Protein AF-A0A1F3QU48-F1 (afdb_monomer_lite)

Secondary structure (DSSP, 8-state):
----TTHHHHHHHHHHHHT-TTSSS-BHHHHHHHHHHHTTTTT--PPPHHHHHHHHHHHHH-GGGS-----EEETTTTEEE------------

Radius of gyration: 13.02 Å; chains: 1; bounding box: 31×26×35 Å

Sequence (93 aa):
MPSNKYALFRYRIIDKLISNKYKPYPSKEDLRNACEDELYGIGSERIFDSTIEKDLWAMRNESLLGYNAPIKYSKLEKVISTKTQIIVSVKYH

pLDDT: mean 74.44, std 18.28, range [28.95, 93.25]

Foldseek 3Di:
DPPPVCLVVLLVQVLCQCPDPVRNWDALVNSQVSSCVVCPPVDDDRDDSVNSVVSLVCLCPVVVVVNVQCWDADPVVNIIHRPDPDDDPPPPD

Structure (mmCIF, N/CA/C/O backbone):
data_AF-A0A1F3QU48-F1
#
_entry.id   AF-A0A1F3QU48-F1
#
loop_
_atom_site.group_PDB
_atom_site.id
_atom_site.type_symbol
_atom_site.label_atom_id
_atom_site.label_alt_id
_atom_site.label_comp_id
_atom_site.label_asym_id
_atom_site.label_entity_id
_atom_site.label_seq_id
_atom_site.pdbx_PDB_ins_code
_atom_site.Cartn_x
_atom_site.Cartn_y
_atom_site.Cartn_z
_atom_site.occupancy
_atom_site.B_iso_or_equiv
_atom_site.auth_seq_id
_atom_site.auth_comp_id
_atom_site.auth_asym_id
_atom_site.auth_atom_id
_atom_site.pdbx_PDB_model_num
ATOM 1 N N . MET A 1 1 ? 9.177 14.647 -13.639 1.00 38.00 1 MET A N 1
ATOM 2 C CA . MET A 1 1 ? 9.554 13.539 -12.729 1.00 38.00 1 MET A CA 1
ATOM 3 C C . MET A 1 1 ? 9.739 12.291 -13.579 1.00 38.00 1 MET A C 1
ATOM 5 O O . MET A 1 1 ? 8.908 12.111 -14.462 1.00 38.00 1 MET A O 1
ATOM 9 N N . PRO A 1 2 ? 10.807 11.486 -13.412 1.00 40.09 2 PRO A N 1
ATOM 10 C CA . PRO A 1 2 ? 10.976 10.279 -14.217 1.00 40.09 2 PRO A CA 1
ATOM 11 C C . PRO A 1 2 ? 9.779 9.356 -13.980 1.00 40.09 2 PRO A C 1
ATOM 13 O O . PRO A 1 2 ? 9.405 9.099 -12.835 1.00 40.09 2 PRO A O 1
ATOM 16 N N . SER A 1 3 ? 9.149 8.928 -15.072 1.00 53.31 3 SER A N 1
ATOM 17 C CA . SER A 1 3 ? 7.954 8.092 -15.066 1.00 53.31 3 SER A CA 1
ATOM 18 C C . SER A 1 3 ? 8.268 6.786 -14.350 1.00 53.31 3 SER A C 1
ATOM 20 O O . SER A 1 3 ? 9.001 5.938 -14.856 1.00 53.31 3 SER A O 1
ATOM 22 N N . ASN A 1 4 ? 7.747 6.643 -13.138 1.00 68.25 4 ASN A N 1
ATOM 23 C CA . ASN A 1 4 ? 7.875 5.429 -12.357 1.00 68.25 4 ASN A CA 1
ATOM 24 C C . ASN A 1 4 ? 7.088 4.328 -13.083 1.00 68.25 4 ASN A C 1
ATOM 26 O O . ASN A 1 4 ? 5.870 4.236 -12.945 1.00 68.25 4 ASN A O 1
ATOM 30 N N . LYS A 1 5 ? 7.790 3.553 -13.920 1.00 74.56 5 LYS A N 1
ATOM 31 C CA . LYS A 1 5 ? 7.241 2.627 -14.930 1.00 74.56 5 LYS A CA 1
ATOM 32 C C . LYS A 1 5 ? 6.174 1.670 -14.381 1.00 74.56 5 LYS A C 1
ATOM 34 O O . LYS A 1 5 ? 5.286 1.263 -15.120 1.00 74.56 5 LYS A O 1
ATOM 39 N N . TYR A 1 6 ? 6.238 1.360 -13.085 1.00 86.44 6 TYR A N 1
ATOM 40 C CA . TYR A 1 6 ? 5.338 0.423 -12.408 1.00 86.44 6 TYR A CA 1
ATOM 41 C C . TYR A 1 6 ? 4.418 1.075 -11.364 1.00 86.44 6 TYR A C 1
ATOM 43 O O . TYR A 1 6 ? 3.711 0.365 -10.655 1.00 86.44 6 TYR A O 1
ATOM 51 N N . ALA A 1 7 ? 4.389 2.409 -11.261 1.00 86.81 7 ALA A N 1
ATOM 52 C CA . ALA A 1 7 ? 3.574 3.112 -10.266 1.00 86.81 7 ALA A CA 1
ATOM 53 C C . ALA A 1 7 ? 2.086 2.773 -10.370 1.00 86.81 7 ALA A C 1
ATOM 55 O O . ALA A 1 7 ? 1.469 2.436 -9.367 1.00 86.81 7 ALA A O 1
ATOM 56 N N . LEU A 1 8 ? 1.531 2.758 -11.586 1.00 86.75 8 LEU A N 1
ATOM 57 C CA . LEU A 1 8 ? 0.119 2.436 -11.789 1.00 86.75 8 LEU A CA 1
ATOM 58 C C . LEU A 1 8 ? -0.245 1.027 -11.292 1.00 86.75 8 LEU A C 1
ATOM 60 O O . LEU A 1 8 ? -1.305 0.842 -10.698 1.00 86.75 8 LEU A O 1
ATOM 64 N N . PHE A 1 9 ? 0.629 0.041 -11.511 1.00 88.94 9 PHE A N 1
ATOM 65 C CA . PHE A 1 9 ? 0.416 -1.317 -11.008 1.00 88.94 9 PHE A CA 1
ATOM 66 C C . PHE A 1 9 ? 0.460 -1.351 -9.481 1.00 88.94 9 PHE A C 1
ATOM 68 O O . PHE A 1 9 ? -0.444 -1.912 -8.865 1.00 88.94 9 PHE A O 1
ATOM 75 N N . ARG A 1 10 ? 1.443 -0.681 -8.865 1.00 91.00 10 ARG A N 1
ATOM 76 C CA . ARG A 1 10 ? 1.525 -0.593 -7.400 1.00 91.00 10 ARG A CA 1
ATOM 77 C C . ARG A 1 10 ? 0.299 0.085 -6.802 1.00 91.00 10 ARG A C 1
ATOM 79 O O . ARG A 1 10 ? -0.221 -0.419 -5.817 1.00 91.00 10 ARG A O 1
ATOM 86 N N . TYR A 1 11 ? -0.229 1.145 -7.417 1.00 90.25 11 TYR A N 1
ATOM 87 C CA . TYR A 1 11 ? -1.459 1.788 -6.940 1.00 90.25 11 TYR A CA 1
ATOM 88 C C . TYR A 1 11 ? -2.643 0.820 -6.908 1.00 90.25 11 TYR A C 1
ATOM 90 O O . TYR A 1 11 ? -3.361 0.773 -5.914 1.00 90.25 11 TYR A O 1
ATOM 98 N N . ARG A 1 12 ? -2.803 -0.011 -7.943 1.00 89.38 12 ARG A N 1
ATOM 99 C CA . ARG A 1 12 ? -3.866 -1.028 -7.993 1.00 89.38 12 ARG A CA 1
ATOM 100 C C . ARG A 1 12 ? -3.683 -2.122 -6.944 1.00 89.38 12 ARG A C 1
ATOM 102 O O . ARG A 1 12 ? -4.653 -2.528 -6.309 1.00 89.38 12 ARG A O 1
ATOM 109 N N . ILE A 1 13 ? -2.451 -2.593 -6.755 1.00 92.06 13 ILE A N 1
ATOM 110 C CA . ILE A 1 13 ? -2.128 -3.610 -5.745 1.00 92.06 13 ILE A CA 1
ATOM 111 C C . ILE A 1 13 ? -2.392 -3.052 -4.339 1.00 92.06 13 ILE A C 1
ATOM 113 O O . ILE A 1 13 ? -3.060 -3.698 -3.531 1.00 92.06 13 ILE A O 1
ATOM 117 N N . ILE A 1 14 ? -1.933 -1.827 -4.064 1.00 90.94 14 ILE A N 1
ATOM 118 C CA . ILE A 1 14 ? -2.162 -1.135 -2.792 1.00 90.94 14 ILE A CA 1
ATOM 119 C C . ILE A 1 14 ? -3.662 -0.950 -2.548 1.00 90.94 14 ILE A C 1
ATOM 121 O O . ILE A 1 14 ? -4.129 -1.297 -1.466 1.00 90.94 14 ILE A O 1
ATOM 125 N N . ASP A 1 15 ? -4.421 -0.479 -3.540 1.00 89.31 15 ASP A N 1
ATOM 126 C CA . ASP A 1 15 ? -5.874 -0.283 -3.441 1.00 89.31 15 ASP A CA 1
ATOM 127 C C . ASP A 1 15 ? -6.619 -1.585 -3.093 1.00 89.31 15 ASP A C 1
ATOM 129 O O . ASP A 1 15 ? -7.449 -1.631 -2.180 1.00 89.31 15 ASP A O 1
ATOM 133 N N . LYS A 1 16 ? -6.246 -2.695 -3.738 1.00 89.38 16 LYS A N 1
ATOM 134 C CA . LYS A 1 16 ? -6.779 -4.035 -3.445 1.00 89.38 16 LYS A CA 1
ATOM 135 C C . LYS A 1 16 ? -6.478 -4.488 -2.011 1.00 89.38 16 LYS A C 1
ATOM 137 O O . LYS A 1 16 ? -7.323 -5.113 -1.373 1.00 89.38 16 LYS A O 1
ATOM 142 N N . LEU A 1 17 ? -5.289 -4.186 -1.490 1.00 89.94 17 LEU A N 1
ATOM 143 C CA . LEU A 1 17 ? -4.892 -4.579 -0.133 1.00 89.94 17 LEU A CA 1
ATOM 144 C C . LEU A 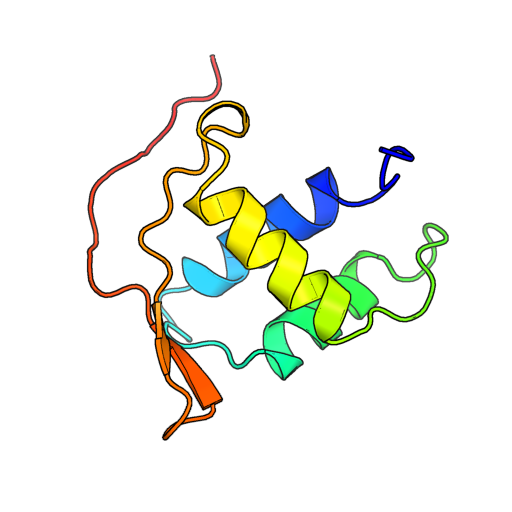1 17 ? -5.582 -3.740 0.939 1.00 89.94 17 LEU A C 1
ATOM 146 O O . LEU A 1 17 ? -6.055 -4.298 1.925 1.00 89.94 17 LEU A O 1
ATOM 150 N N . ILE A 1 18 ? -5.670 -2.423 0.749 1.00 86.88 18 ILE A N 1
ATOM 151 C CA . ILE A 1 18 ? -6.327 -1.533 1.719 1.00 86.88 18 ILE A CA 1
ATOM 152 C C . ILE A 1 18 ? -7.856 -1.686 1.707 1.00 86.88 18 ILE A C 1
ATOM 154 O O . ILE A 1 18 ? -8.500 -1.423 2.719 1.00 86.88 18 ILE A O 1
ATOM 158 N N . SER A 1 19 ? -8.445 -2.139 0.594 1.00 84.88 19 SER A N 1
ATOM 159 C CA . SER A 1 19 ? -9.882 -2.445 0.492 1.00 84.88 19 SER A CA 1
ATOM 160 C C . SER A 1 19 ? -10.245 -3.862 0.964 1.00 84.88 19 SER A C 1
ATOM 162 O O . SER A 1 19 ? -11.429 -4.219 1.016 1.00 84.88 19 SER A O 1
ATOM 164 N N . ASN A 1 20 ? -9.257 -4.674 1.357 1.00 85.38 20 ASN A N 1
ATOM 165 C CA . ASN A 1 20 ? -9.474 -6.044 1.803 1.00 85.38 20 ASN A CA 1
ATOM 166 C C . ASN A 1 20 ? -10.202 -6.094 3.160 1.00 85.38 20 ASN A C 1
ATOM 168 O O . ASN A 1 20 ? -9.638 -5.787 4.210 1.00 85.38 20 ASN A O 1
ATOM 172 N N . LYS A 1 21 ? -11.447 -6.585 3.154 1.00 82.50 21 LYS A N 1
ATOM 173 C CA . LYS A 1 21 ? -12.284 -6.724 4.361 1.00 82.50 21 LYS A CA 1
ATOM 174 C C . LYS A 1 21 ? -11.722 -7.701 5.398 1.00 82.50 21 LYS A C 1
ATOM 176 O O . LYS A 1 21 ? -12.016 -7.548 6.579 1.00 82.50 21 LYS A O 1
ATOM 181 N N . TYR A 1 22 ? -10.935 -8.688 4.975 1.00 85.38 22 TYR A N 1
ATOM 182 C CA . TYR A 1 22 ? -10.348 -9.692 5.868 1.00 85.38 22 TYR A CA 1
ATOM 183 C C . TYR A 1 22 ? -9.067 -9.194 6.551 1.00 85.38 22 TYR A C 1
ATOM 185 O O . TYR A 1 22 ? -8.725 -9.673 7.629 1.00 85.38 22 TYR A O 1
ATOM 193 N N . LYS A 1 23 ? -8.372 -8.218 5.951 1.00 81.88 23 LYS A N 1
ATOM 194 C CA . LYS A 1 23 ? -7.167 -7.586 6.507 1.00 81.88 23 LYS A CA 1
ATOM 195 C C . LYS A 1 23 ? -7.237 -6.064 6.296 1.00 81.88 23 LYS A C 1
ATOM 197 O O . LYS A 1 23 ? -6.541 -5.541 5.433 1.00 81.88 23 LYS A O 1
ATOM 202 N N . PRO A 1 24 ? -8.063 -5.345 7.082 1.00 76.25 24 PRO A N 1
ATOM 203 C CA . PRO A 1 24 ? -8.370 -3.930 6.844 1.00 76.25 24 PRO A CA 1
ATOM 204 C C . PRO A 1 24 ? -7.208 -2.971 7.137 1.00 76.25 24 PRO A C 1
ATOM 206 O O . PRO A 1 24 ? -7.270 -1.802 6.765 1.00 76.25 24 PRO A O 1
ATOM 209 N N . TYR A 1 25 ? -6.166 -3.442 7.826 1.00 83.06 25 TYR A N 1
ATOM 210 C CA . TYR A 1 25 ? -5.038 -2.621 8.256 1.00 83.06 25 TYR A CA 1
ATOM 211 C C . TYR A 1 25 ? -3.703 -3.242 7.849 1.00 83.06 25 TYR A C 1
ATOM 213 O O . TYR A 1 25 ? -2.947 -3.687 8.717 1.00 83.06 25 TYR A O 1
ATOM 221 N N . PRO A 1 26 ? -3.409 -3.331 6.538 1.00 87.88 26 PRO A N 1
ATOM 222 C CA . PRO A 1 26 ? -2.122 -3.838 6.099 1.00 87.88 26 PRO A CA 1
ATOM 223 C C . PRO A 1 26 ? -0.997 -2.948 6.640 1.00 87.88 26 PRO A C 1
ATOM 225 O O . PRO A 1 26 ? -1.111 -1.718 6.730 1.00 87.88 26 PRO A O 1
ATOM 228 N N . SER A 1 27 ? 0.102 -3.586 7.022 1.00 89.75 27 SER A N 1
ATOM 229 C CA . SER A 1 27 ? 1.339 -2.884 7.335 1.00 89.75 27 SER A CA 1
ATOM 230 C C . SER A 1 27 ? 2.004 -2.385 6.050 1.00 89.75 27 SER A C 1
ATOM 232 O O . SER A 1 27 ? 1.704 -2.834 4.943 1.00 89.75 27 SER A O 1
ATOM 234 N N . LYS A 1 28 ? 2.956 -1.462 6.190 1.00 89.19 28 LYS A N 1
ATOM 235 C CA . LYS A 1 28 ? 3.777 -1.020 5.053 1.00 89.19 28 LYS A CA 1
ATOM 236 C C . LYS A 1 28 ? 4.553 -2.184 4.420 1.00 89.19 28 LYS A C 1
ATOM 238 O O . LYS A 1 28 ? 4.705 -2.226 3.204 1.00 89.19 28 LYS A O 1
ATOM 243 N N . GLU A 1 29 ? 5.010 -3.124 5.243 1.00 90.69 29 GLU A N 1
ATOM 244 C CA . GLU A 1 29 ? 5.712 -4.324 4.789 1.00 90.69 29 GLU A CA 1
ATOM 245 C C . GLU A 1 29 ? 4.792 -5.240 3.978 1.00 90.69 29 GLU A C 1
ATOM 247 O O . GLU A 1 29 ? 5.190 -5.703 2.916 1.00 90.69 29 GLU A O 1
ATOM 252 N N . ASP A 1 30 ? 3.535 -5.408 4.400 1.00 91.69 30 ASP A N 1
ATOM 253 C CA . ASP A 1 30 ? 2.546 -6.177 3.635 1.00 91.69 30 ASP A CA 1
ATOM 254 C C . ASP A 1 30 ? 2.329 -5.596 2.233 1.00 91.69 30 ASP A C 1
ATOM 256 O O . ASP A 1 30 ? 2.283 -6.336 1.253 1.00 91.69 30 ASP A O 1
ATOM 260 N N . LEU A 1 31 ? 2.208 -4.266 2.132 1.00 91.94 31 LEU A N 1
ATOM 261 C CA . LEU A 1 31 ? 2.057 -3.590 0.842 1.00 91.94 31 LEU A CA 1
ATOM 262 C C . LEU A 1 31 ? 3.291 -3.776 -0.036 1.00 91.94 31 LEU A C 1
ATOM 264 O O . LEU A 1 31 ? 3.161 -4.028 -1.232 1.00 91.94 31 LEU A O 1
ATOM 268 N N . ARG A 1 32 ? 4.480 -3.645 0.561 1.00 92.50 32 ARG A N 1
ATOM 269 C CA . ARG A 1 32 ? 5.752 -3.820 -0.135 1.00 92.50 32 ARG A CA 1
ATOM 270 C C . ARG A 1 32 ? 5.868 -5.236 -0.690 1.00 92.50 32 ARG A C 1
ATOM 272 O O . ARG A 1 32 ? 6.024 -5.372 -1.897 1.00 92.50 32 ARG A O 1
ATOM 279 N N . ASN A 1 33 ? 5.727 -6.249 0.162 1.00 93.25 33 ASN A N 1
ATOM 280 C CA . ASN A 1 33 ? 5.876 -7.652 -0.220 1.00 93.25 33 ASN A CA 1
ATOM 281 C C . ASN A 1 33 ? 4.861 -8.027 -1.303 1.00 93.25 33 ASN A C 1
ATOM 283 O O . ASN A 1 33 ? 5.235 -8.580 -2.324 1.00 93.25 33 ASN A O 1
ATOM 287 N N . ALA A 1 34 ? 3.597 -7.621 -1.157 1.00 92.94 34 ALA A N 1
ATOM 288 C CA . ALA A 1 34 ? 2.586 -7.894 -2.174 1.00 92.94 34 ALA A CA 1
ATOM 289 C C . ALA A 1 34 ? 2.876 -7.202 -3.518 1.00 92.94 34 ALA A C 1
ATOM 291 O O . ALA A 1 34 ? 2.577 -7.757 -4.574 1.00 92.94 34 ALA A O 1
ATOM 292 N N . CYS A 1 35 ? 3.459 -5.999 -3.499 1.00 92.12 35 CYS A N 1
ATOM 293 C CA . CYS A 1 35 ? 3.899 -5.344 -4.727 1.00 92.12 35 CYS A CA 1
ATOM 294 C C . CYS A 1 35 ? 5.132 -6.029 -5.332 1.00 92.12 35 CYS A C 1
ATOM 296 O O . CYS A 1 35 ? 5.219 -6.102 -6.552 1.00 92.12 35 CYS A O 1
ATOM 298 N N . GLU A 1 36 ? 6.077 -6.504 -4.517 1.00 91.81 36 GLU A N 1
ATOM 299 C CA . GLU A 1 36 ? 7.242 -7.265 -4.989 1.00 91.81 36 GLU A CA 1
ATOM 300 C C . GLU A 1 36 ? 6.813 -8.598 -5.604 1.00 91.81 36 GLU A C 1
ATOM 302 O O . GLU A 1 36 ? 7.286 -8.935 -6.685 1.00 91.81 36 GLU A O 1
ATOM 307 N N . ASP A 1 37 ? 5.869 -9.294 -4.972 1.00 92.19 37 ASP A N 1
ATOM 308 C CA . ASP A 1 37 ? 5.337 -10.576 -5.426 1.00 92.19 37 ASP A CA 1
ATOM 309 C C . ASP A 1 37 ? 4.538 -10.435 -6.729 1.00 92.19 37 ASP A C 1
ATOM 311 O O . ASP A 1 37 ? 4.799 -11.154 -7.692 1.00 92.19 37 ASP A O 1
ATOM 315 N N . GLU A 1 38 ? 3.587 -9.493 -6.810 1.00 90.38 38 GLU A N 1
ATOM 316 C CA . GLU A 1 38 ? 2.791 -9.308 -8.037 1.00 90.38 38 GLU A CA 1
ATOM 317 C C . GLU A 1 38 ? 3.612 -8.697 -9.187 1.00 90.38 38 GLU A C 1
ATOM 319 O O . GLU A 1 38 ? 3.286 -8.915 -10.355 1.00 90.38 38 GLU A O 1
ATOM 324 N N . LEU A 1 39 ? 4.684 -7.955 -8.886 1.00 88.00 39 LEU A N 1
ATOM 325 C CA . LEU A 1 39 ? 5.604 -7.430 -9.899 1.00 88.00 39 LEU A CA 1
ATOM 326 C C . LEU A 1 39 ? 6.814 -8.334 -10.164 1.00 88.00 39 LEU A C 1
ATOM 328 O O . LEU A 1 39 ? 7.681 -7.992 -10.984 1.00 88.00 39 LEU A O 1
ATOM 332 N N . TYR A 1 40 ? 6.875 -9.492 -9.512 1.00 86.12 40 TYR A N 1
ATOM 333 C CA . TYR A 1 40 ? 7.935 -10.456 -9.730 1.00 86.12 40 TYR A CA 1
ATOM 334 C C . TYR A 1 40 ? 7.897 -10.962 -11.181 1.00 86.12 40 TYR A C 1
ATOM 336 O O . TYR A 1 40 ? 6.846 -11.279 -11.732 1.00 86.12 40 TYR A O 1
ATOM 344 N N . GLY A 1 41 ? 9.055 -11.008 -11.845 1.00 77.06 41 GLY A N 1
ATOM 345 C CA . GLY A 1 41 ? 9.180 -11.506 -13.223 1.00 77.06 41 GLY A CA 1
ATOM 346 C C . GLY A 1 41 ? 8.818 -10.514 -14.341 1.00 77.06 41 GLY A C 1
ATOM 347 O O . GLY A 1 41 ? 9.238 -10.725 -15.476 1.00 77.06 41 GLY A O 1
ATOM 348 N N . ILE A 1 42 ? 8.141 -9.396 -14.046 1.00 75.38 42 ILE A N 1
ATOM 349 C CA . ILE A 1 42 ? 7.872 -8.309 -15.020 1.00 75.38 42 ILE A CA 1
ATOM 350 C C . ILE A 1 42 ? 8.928 -7.191 -15.002 1.00 75.38 42 ILE A C 1
ATOM 352 O O . ILE A 1 42 ? 8.817 -6.198 -15.724 1.00 75.38 42 ILE A O 1
ATOM 356 N N . GLY A 1 43 ? 10.001 -7.381 -14.229 1.00 68.50 43 GLY A N 1
ATOM 357 C CA . GLY A 1 43 ? 11.168 -6.499 -14.220 1.00 68.50 43 GLY A CA 1
ATOM 358 C C . GLY A 1 43 ? 11.028 -5.292 -13.296 1.00 68.50 43 GLY A C 1
ATOM 359 O O . GLY A 1 43 ? 11.657 -4.263 -13.550 1.00 68.50 43 GLY A O 1
ATOM 360 N N . SER A 1 44 ? 10.191 -5.384 -12.258 1.00 70.56 44 SER A N 1
ATOM 361 C CA . SER A 1 44 ? 10.306 -4.494 -11.103 1.00 70.56 44 SER A CA 1
ATOM 362 C C . SER A 1 44 ? 11.447 -4.984 -10.221 1.00 70.56 44 SER A C 1
ATOM 364 O O . SER A 1 44 ? 11.463 -6.140 -9.808 1.00 70.56 44 SER A O 1
ATOM 366 N N . GLU A 1 45 ? 12.392 -4.098 -9.921 1.00 73.25 45 GLU A N 1
ATOM 367 C CA . GLU A 1 45 ? 13.360 -4.327 -8.852 1.00 73.25 45 GLU A CA 1
ATOM 368 C C . GLU A 1 45 ? 12.674 -4.319 -7.475 1.00 73.25 45 GLU A C 1
ATOM 370 O O . GLU A 1 45 ? 11.478 -4.027 -7.346 1.00 73.25 45 GLU A O 1
ATOM 375 N N . ARG A 1 46 ? 13.481 -4.606 -6.445 1.00 84.19 46 ARG A N 1
ATOM 376 C CA . ARG A 1 46 ? 13.141 -4.491 -5.025 1.00 84.19 46 ARG A CA 1
ATOM 377 C C . ARG A 1 46 ? 12.452 -3.160 -4.727 1.00 84.19 46 ARG A C 1
ATOM 379 O O . ARG A 1 46 ? 12.935 -2.089 -5.109 1.00 84.19 46 ARG A O 1
ATOM 386 N N . ILE A 1 47 ? 11.347 -3.217 -3.999 1.00 88.44 47 ILE A N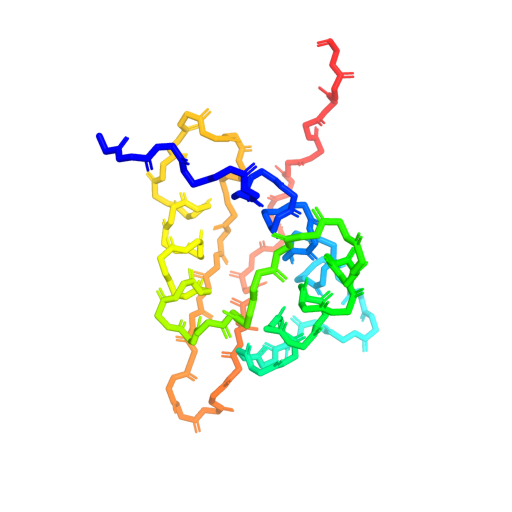 1
ATOM 387 C CA . ILE A 1 47 ? 10.548 -2.047 -3.659 1.00 88.44 47 ILE A CA 1
ATOM 388 C C . ILE A 1 47 ? 10.972 -1.572 -2.278 1.00 88.44 47 ILE A C 1
ATOM 390 O O . ILE A 1 47 ? 10.867 -2.276 -1.281 1.00 88.44 47 ILE A O 1
ATOM 394 N N . PHE A 1 48 ? 11.452 -0.337 -2.197 1.00 89.31 48 PHE A N 1
ATOM 395 C CA . PHE A 1 48 ? 11.809 0.261 -0.918 1.00 89.31 48 PHE A CA 1
ATOM 396 C C . PHE A 1 48 ? 10.583 0.822 -0.203 1.00 89.31 48 PHE A C 1
ATOM 398 O O . PHE A 1 48 ? 9.610 1.256 -0.821 1.00 89.31 48 PHE A O 1
ATOM 405 N N . ASP A 1 49 ? 10.680 0.924 1.119 1.00 89.12 49 ASP A N 1
ATOM 406 C CA . ASP A 1 49 ? 9.658 1.574 1.943 1.00 89.12 49 ASP A CA 1
ATOM 407 C C . ASP A 1 49 ? 9.321 2.990 1.497 1.00 89.12 49 ASP A C 1
ATOM 409 O O . ASP A 1 49 ? 8.157 3.378 1.487 1.00 89.12 49 ASP A O 1
ATOM 413 N N . SER A 1 50 ? 10.337 3.756 1.105 1.00 89.06 50 SER A N 1
ATOM 414 C CA . SER A 1 50 ? 10.153 5.123 0.629 1.00 89.06 50 SER A CA 1
ATOM 415 C C . SER A 1 50 ? 9.360 5.179 -0.678 1.00 89.06 50 SER A C 1
ATOM 417 O O . SER A 1 50 ? 8.707 6.186 -0.944 1.00 89.06 50 SER A O 1
ATOM 419 N N . THR A 1 51 ? 9.376 4.112 -1.485 1.00 89.94 51 THR A N 1
ATOM 420 C CA . THR A 1 51 ? 8.536 3.993 -2.683 1.00 89.94 51 THR A CA 1
ATOM 421 C C . THR A 1 51 ? 7.076 3.826 -2.285 1.00 89.94 51 THR A C 1
ATOM 423 O O . THR A 1 51 ? 6.244 4.596 -2.753 1.00 89.94 51 THR A O 1
ATOM 426 N N . ILE A 1 52 ? 6.775 2.912 -1.355 1.00 90.19 52 ILE A N 1
ATOM 427 C CA . ILE A 1 52 ? 5.410 2.720 -0.838 1.00 90.19 52 ILE A CA 1
ATOM 428 C C . ILE A 1 52 ? 4.891 3.996 -0.164 1.00 90.19 52 ILE A C 1
ATOM 430 O O . ILE A 1 52 ? 3.751 4.388 -0.381 1.00 90.19 52 ILE A O 1
ATOM 434 N N . GLU A 1 53 ? 5.721 4.699 0.609 1.00 89.38 53 GLU A N 1
ATOM 435 C CA . GLU A 1 53 ? 5.329 5.964 1.245 1.00 89.38 53 GLU A CA 1
ATOM 436 C C . GLU A 1 53 ? 4.992 7.057 0.223 1.00 89.38 53 GLU A C 1
ATOM 438 O O . GLU A 1 53 ? 3.986 7.752 0.380 1.00 89.38 53 GLU A O 1
ATOM 443 N N . LYS A 1 54 ? 5.794 7.188 -0.841 1.00 88.56 54 LYS A N 1
ATOM 444 C CA . LYS A 1 54 ? 5.514 8.120 -1.944 1.00 88.56 54 LYS A CA 1
ATOM 445 C C . LYS A 1 54 ? 4.243 7.737 -2.692 1.00 88.56 54 LYS A C 1
ATOM 447 O O . LYS A 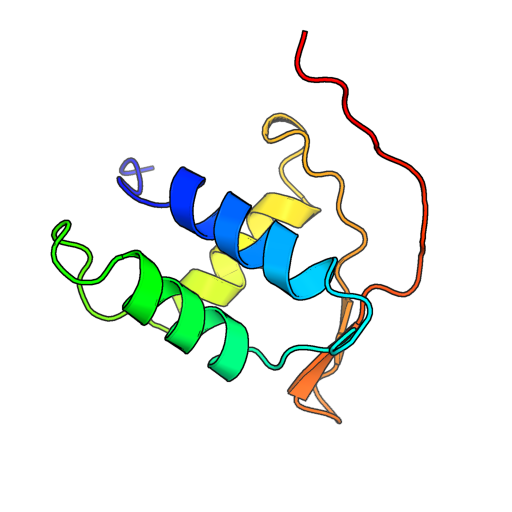1 54 ? 3.458 8.619 -3.018 1.00 88.56 54 LYS A O 1
ATOM 452 N N . ASP A 1 55 ? 4.021 6.447 -2.922 1.00 89.62 55 ASP A N 1
ATOM 453 C CA . ASP A 1 55 ? 2.828 5.958 -3.609 1.00 89.62 55 ASP A CA 1
ATOM 454 C C . ASP A 1 55 ? 1.557 6.206 -2.790 1.00 89.62 55 ASP A C 1
ATOM 456 O O . ASP A 1 55 ? 0.578 6.725 -3.318 1.00 89.62 55 ASP A O 1
ATOM 460 N N . LEU A 1 56 ? 1.586 5.930 -1.483 1.00 87.31 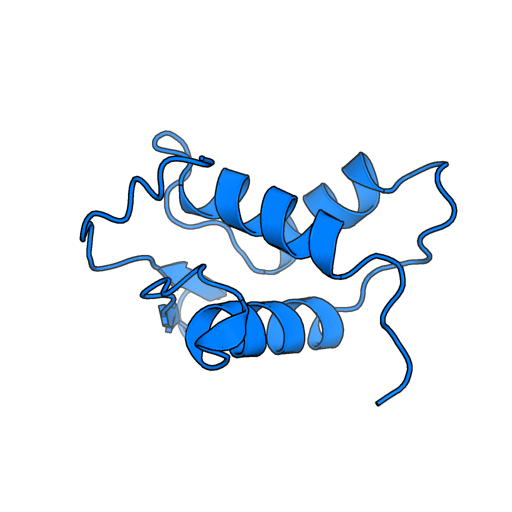56 LEU A N 1
ATOM 461 C CA . LEU A 1 56 ? 0.480 6.239 -0.572 1.00 87.31 56 LEU A CA 1
ATOM 462 C C . LEU A 1 56 ? 0.220 7.747 -0.493 1.00 87.31 56 LEU A C 1
ATOM 464 O O . LEU A 1 56 ? -0.934 8.174 -0.422 1.00 87.31 56 LEU A O 1
ATOM 468 N N . TRP A 1 57 ? 1.280 8.562 -0.505 1.00 86.75 57 TRP A N 1
ATOM 469 C CA . TRP A 1 57 ? 1.145 10.014 -0.556 1.00 86.75 57 TRP A CA 1
ATOM 470 C C . TRP A 1 57 ? 0.495 10.463 -1.868 1.00 86.75 57 TRP A C 1
ATOM 472 O O . TRP A 1 57 ? -0.429 11.273 -1.820 1.00 86.75 57 TRP A O 1
ATOM 482 N N . ALA A 1 58 ? 0.910 9.906 -3.008 1.00 86.00 58 ALA A N 1
ATOM 483 C CA . ALA A 1 58 ? 0.336 10.214 -4.313 1.00 86.00 58 ALA A CA 1
ATOM 484 C C . ALA A 1 58 ? -1.144 9.805 -4.383 1.00 86.00 58 ALA A C 1
ATOM 486 O O . ALA A 1 58 ? -1.995 10.647 -4.643 1.00 86.00 58 ALA A O 1
ATOM 487 N N . MET A 1 59 ? -1.491 8.566 -4.018 1.00 85.06 59 MET A N 1
ATOM 488 C CA . MET A 1 59 ? -2.884 8.082 -4.001 1.00 85.06 59 MET A CA 1
ATOM 489 C C . MET A 1 59 ? -3.810 8.914 -3.099 1.00 85.06 59 MET A C 1
ATOM 491 O O . MET A 1 59 ? -5.016 8.980 -3.338 1.00 85.06 59 MET A O 1
ATOM 495 N N . ARG A 1 60 ? -3.255 9.540 -2.053 1.00 82.00 60 ARG A N 1
ATOM 496 C CA . ARG A 1 60 ? -3.999 10.402 -1.131 1.00 82.00 60 ARG A CA 1
ATOM 497 C C . ARG A 1 60 ? -4.114 11.854 -1.603 1.00 82.00 60 ARG A C 1
ATOM 499 O O 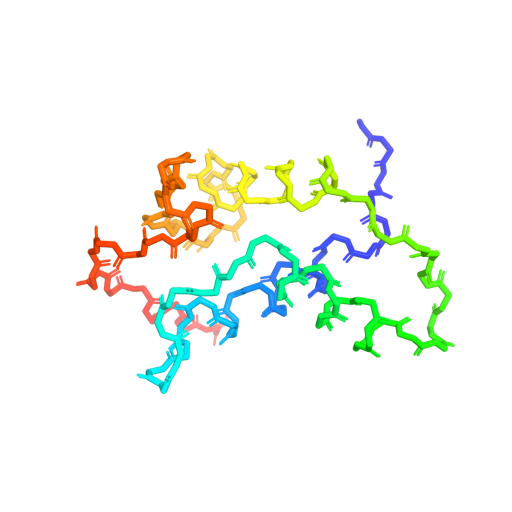. ARG A 1 60 ? -5.148 12.469 -1.363 1.00 82.00 60 ARG A O 1
ATOM 506 N N . ASN A 1 61 ? -3.049 12.430 -2.165 1.00 79.62 61 ASN A N 1
ATOM 507 C CA . ASN A 1 61 ? -2.945 13.879 -2.397 1.00 79.62 61 ASN A CA 1
ATOM 508 C C . ASN A 1 61 ? -3.028 14.268 -3.880 1.00 79.62 61 ASN A C 1
ATOM 510 O O . ASN A 1 61 ? -3.409 15.395 -4.193 1.00 79.62 61 ASN A O 1
ATOM 514 N N . GLU A 1 62 ? -2.700 13.364 -4.802 1.00 80.62 62 GLU A N 1
ATOM 515 C CA . GLU A 1 62 ? -2.789 13.621 -6.238 1.00 80.62 62 GLU A CA 1
ATOM 516 C C . GLU A 1 62 ? -4.202 13.308 -6.740 1.00 80.62 62 GLU A C 1
ATOM 518 O O . GLU A 1 62 ? -4.509 12.204 -7.183 1.00 80.62 62 GLU A O 1
ATOM 523 N N . SER A 1 63 ? -5.065 14.326 -6.700 1.00 67.69 63 SER A N 1
ATOM 524 C CA . SER A 1 63 ? -6.463 14.258 -7.165 1.00 67.69 63 SER A CA 1
ATOM 525 C C . SER A 1 63 ? -6.604 13.729 -8.605 1.00 67.69 63 SER A C 1
ATOM 527 O O . SER A 1 63 ? -7.563 13.036 -8.934 1.00 67.69 63 SER A O 1
ATOM 529 N N . LEU A 1 64 ? -5.604 13.979 -9.461 1.00 66.81 64 LEU A N 1
ATOM 530 C CA . LEU A 1 64 ? -5.581 13.501 -10.849 1.00 66.81 64 LEU A CA 1
ATOM 531 C C . LEU A 1 64 ? -5.501 11.970 -10.978 1.00 66.81 64 LEU A C 1
ATOM 533 O O . LEU A 1 64 ? -5.838 11.445 -12.036 1.00 66.81 64 LEU A O 1
ATOM 537 N N . LEU A 1 65 ? -5.075 11.247 -9.935 1.00 67.44 65 LEU A N 1
ATOM 538 C CA . LEU A 1 65 ? -5.025 9.782 -9.952 1.00 67.44 65 LEU A CA 1
ATOM 539 C C . LEU A 1 65 ? -6.396 9.133 -9.698 1.00 67.44 65 LEU A C 1
ATOM 541 O O . LEU A 1 65 ? -6.541 7.935 -9.925 1.00 67.44 65 LEU A O 1
ATOM 545 N N . GLY A 1 66 ? -7.389 9.887 -9.212 1.00 64.56 66 GLY A N 1
ATOM 546 C CA . GLY A 1 66 ? -8.761 9.405 -9.012 1.00 64.56 66 GLY A CA 1
ATOM 547 C C . GLY A 1 66 ? -8.964 8.418 -7.855 1.00 64.56 66 GLY A C 1
ATOM 548 O O . GLY A 1 66 ? -10.091 7.979 -7.642 1.00 64.56 66 GLY A O 1
ATOM 549 N N . TYR A 1 67 ? -7.918 8.082 -7.087 1.00 64.81 67 TYR A N 1
ATOM 550 C CA . TYR A 1 67 ? -8.038 7.163 -5.947 1.00 64.81 67 TYR A CA 1
ATOM 551 C C . TYR A 1 67 ? -8.741 7.797 -4.741 1.00 64.81 67 TYR A C 1
ATOM 553 O O . TYR A 1 67 ? -9.399 7.073 -4.003 1.00 64.81 67 TYR A O 1
ATOM 561 N N . ASN A 1 68 ? -8.616 9.119 -4.532 1.00 58.38 68 ASN A N 1
ATOM 562 C CA . ASN A 1 68 ? -9.229 9.900 -3.438 1.00 58.38 68 ASN A CA 1
ATOM 563 C C . ASN A 1 68 ? -9.316 9.151 -2.092 1.00 58.38 68 ASN A C 1
ATOM 565 O O . ASN A 1 68 ? -10.289 9.273 -1.345 1.00 58.38 68 ASN A O 1
ATOM 569 N N . ALA A 1 69 ? -8.300 8.344 -1.787 1.00 57.72 69 ALA A N 1
ATOM 570 C CA . ALA A 1 69 ? -8.406 7.346 -0.742 1.00 57.72 69 ALA A CA 1
ATOM 571 C C . ALA A 1 69 ? -8.106 8.000 0.620 1.00 57.72 69 ALA A C 1
ATOM 573 O O . ALA A 1 69 ? -7.044 8.615 0.788 1.00 57.72 69 ALA A O 1
ATOM 574 N N . PRO A 1 70 ? -8.985 7.870 1.634 1.00 62.94 70 PRO A N 1
ATOM 575 C CA . PRO A 1 70 ? -8.744 8.400 2.975 1.00 62.94 70 PRO A CA 1
ATOM 576 C C . PRO A 1 70 ? -7.740 7.514 3.737 1.00 62.94 70 PRO A C 1
ATOM 578 O O . PRO A 1 70 ? -8.079 6.816 4.694 1.00 62.94 70 PRO A O 1
ATOM 581 N N . ILE A 1 71 ? -6.480 7.525 3.297 1.00 67.31 71 ILE A N 1
ATOM 582 C CA . ILE A 1 71 ? -5.396 6.693 3.832 1.00 67.31 71 ILE A CA 1
ATOM 583 C C . ILE A 1 71 ? -4.729 7.405 5.020 1.00 67.31 71 ILE A C 1
ATOM 585 O O . ILE A 1 71 ? -4.113 8.467 4.859 1.00 67.31 71 ILE A O 1
ATOM 589 N N . LYS A 1 72 ? -4.792 6.820 6.225 1.00 66.75 72 LYS A N 1
ATOM 590 C CA . LYS A 1 72 ? -4.111 7.334 7.429 1.00 66.75 72 LYS A CA 1
ATOM 591 C C . LYS A 1 72 ? -3.074 6.336 7.944 1.00 66.75 72 LYS A C 1
ATOM 593 O O . LYS A 1 72 ? -3.421 5.239 8.352 1.00 66.75 72 LYS A O 1
ATOM 598 N N . TYR A 1 73 ? -1.802 6.725 7.987 1.00 65.75 73 TYR A N 1
ATOM 599 C CA . TYR A 1 73 ? -0.744 5.907 8.590 1.00 65.75 73 TYR A CA 1
ATOM 600 C C . TYR A 1 73 ? -0.650 6.142 10.107 1.00 65.75 73 TYR A C 1
ATOM 602 O O . TYR A 1 73 ? -0.618 7.296 10.547 1.00 65.75 73 TYR A O 1
ATOM 610 N N . SER A 1 74 ? -0.589 5.069 10.904 1.00 68.06 74 SER A N 1
ATOM 611 C CA . SER A 1 74 ? -0.343 5.136 12.351 1.00 68.06 74 SER A CA 1
ATOM 612 C C . SER A 1 74 ? 1.087 4.705 12.667 1.00 68.06 74 SER A C 1
ATOM 614 O O . SER A 1 74 ? 1.444 3.543 12.499 1.00 68.06 74 SER A O 1
ATOM 616 N N . LYS A 1 75 ? 1.917 5.630 13.168 1.00 62.66 75 LYS A N 1
ATOM 617 C CA . LYS A 1 75 ? 3.303 5.325 13.574 1.00 62.66 75 LYS A CA 1
ATOM 618 C C . LYS A 1 75 ? 3.385 4.420 14.808 1.00 62.66 75 LYS A C 1
ATOM 620 O O . LYS A 1 75 ? 4.359 3.689 14.928 1.00 62.66 75 LYS A O 1
ATOM 625 N N . LEU A 1 76 ? 2.386 4.481 15.693 1.00 68.88 76 LEU A N 1
ATOM 626 C CA . LEU A 1 76 ? 2.340 3.696 16.934 1.00 68.88 76 LEU A CA 1
ATOM 627 C C . LEU A 1 76 ? 2.170 2.204 16.637 1.00 68.88 76 LEU A C 1
ATOM 629 O O . LEU A 1 76 ? 2.890 1.375 17.173 1.00 68.88 76 LEU A O 1
ATOM 633 N N . GLU A 1 77 ? 1.274 1.899 15.704 1.00 65.06 77 GLU A N 1
ATOM 634 C CA . GLU A 1 77 ? 0.907 0.529 15.341 1.00 65.06 77 GLU A CA 1
ATOM 635 C C . GLU A 1 77 ? 1.670 0.028 14.098 1.00 65.06 77 GLU A C 1
ATOM 637 O O . GLU A 1 77 ? 1.594 -1.143 13.752 1.00 65.06 77 GLU A O 1
ATOM 642 N N . LYS A 1 78 ? 2.384 0.913 13.382 1.00 71.50 78 LYS A N 1
ATOM 643 C CA . LYS A 1 78 ? 3.006 0.665 12.060 1.00 71.50 78 LYS A CA 1
ATOM 644 C C . LYS A 1 78 ? 2.039 0.115 10.993 1.00 71.50 78 LYS A C 1
ATOM 646 O O . LYS A 1 78 ? 2.475 -0.440 9.983 1.00 71.50 78 LYS A O 1
ATOM 651 N N . VAL A 1 79 ? 0.734 0.321 11.176 1.00 69.94 79 VAL A N 1
ATOM 652 C CA . VAL A 1 79 ? -0.317 -0.086 10.233 1.00 69.94 79 VAL A CA 1
ATOM 653 C C . VAL A 1 79 ? -0.952 1.110 9.536 1.00 69.94 79 VAL A C 1
ATOM 655 O O . VAL A 1 79 ? -0.961 2.243 10.038 1.00 69.94 79 VAL A O 1
ATOM 658 N N . ILE A 1 80 ? -1.506 0.848 8.358 1.00 70.31 80 ILE A N 1
ATOM 659 C CA . ILE A 1 80 ? -2.266 1.818 7.575 1.00 70.31 80 ILE A CA 1
ATOM 660 C C . ILE A 1 80 ? -3.749 1.616 7.884 1.00 70.31 80 ILE A C 1
ATOM 662 O O . ILE A 1 80 ? -4.251 0.507 7.793 1.00 70.31 80 ILE A O 1
ATOM 666 N N . SER A 1 81 ? -4.448 2.683 8.270 1.00 63.41 81 SER A N 1
ATOM 667 C CA . SER A 1 81 ? -5.868 2.683 8.622 1.00 63.41 81 SER A CA 1
ATOM 668 C C . SER A 1 81 ? -6.694 3.515 7.652 1.00 63.41 81 SER A C 1
ATOM 670 O O . SER A 1 81 ? -6.518 4.730 7.549 1.00 63.41 81 SER A O 1
ATOM 672 N N . THR A 1 82 ? -7.646 2.872 6.979 1.00 56.75 82 THR A N 1
ATOM 673 C CA . THR A 1 82 ? -8.693 3.536 6.194 1.00 56.75 82 THR A CA 1
ATOM 674 C C . THR A 1 82 ? -9.904 3.806 7.090 1.00 56.75 82 THR A C 1
ATOM 676 O O . THR A 1 82 ? -10.981 3.231 6.921 1.00 56.75 82 THR A O 1
ATOM 679 N N . LYS A 1 83 ? -9.756 4.669 8.104 1.00 47.19 83 LYS A N 1
ATOM 680 C CA . LYS A 1 83 ? -10.926 5.217 8.809 1.00 47.19 83 LYS A CA 1
ATOM 681 C C . LYS A 1 83 ? -11.599 6.207 7.869 1.00 47.19 83 LYS A C 1
ATOM 683 O O . LYS A 1 83 ? -11.254 7.382 7.916 1.00 47.19 83 LYS A O 1
ATOM 688 N N . THR A 1 84 ? -12.474 5.700 6.998 1.00 43.03 84 THR A N 1
ATOM 689 C CA . THR A 1 84 ? -13.600 6.355 6.307 1.00 43.03 84 THR A CA 1
ATOM 690 C C . THR A 1 84 ? -13.957 5.485 5.095 1.00 43.03 84 THR A C 1
ATOM 692 O O . THR A 1 84 ? -13.362 5.603 4.029 1.00 43.03 84 THR A O 1
ATOM 695 N N . GLN A 1 85 ? -14.926 4.580 5.256 1.00 39.34 85 GLN A N 1
ATOM 696 C CA . GLN A 1 85 ? -15.691 4.051 4.125 1.00 39.34 85 GLN A CA 1
ATOM 697 C C . GLN A 1 85 ? -16.492 5.218 3.532 1.00 39.34 85 GLN A C 1
ATOM 699 O O . GLN A 1 85 ? -17.632 5.444 3.917 1.00 39.34 85 GLN A O 1
ATOM 704 N N . ILE A 1 86 ? -15.895 5.996 2.632 1.00 34.97 86 ILE A N 1
ATOM 705 C CA . ILE A 1 86 ? -16.653 6.847 1.714 1.00 34.97 86 ILE A CA 1
ATOM 706 C C . ILE A 1 86 ? -16.302 6.376 0.311 1.00 34.97 86 ILE A C 1
ATOM 708 O O . ILE A 1 86 ? -15.254 6.691 -0.236 1.00 34.97 86 ILE A O 1
ATOM 712 N N . ILE A 1 87 ? -17.183 5.511 -0.188 1.00 38.47 87 ILE A N 1
ATOM 713 C CA . ILE A 1 87 ? -17.772 5.566 -1.523 1.00 38.47 87 ILE A CA 1
ATOM 714 C C . ILE A 1 87 ? -16.896 6.295 -2.548 1.00 38.47 87 ILE A C 1
ATOM 716 O O . ILE A 1 87 ? -17.110 7.466 -2.836 1.00 38.47 87 ILE A O 1
ATOM 720 N N . VAL A 1 88 ? -15.997 5.570 -3.199 1.00 35.59 88 VAL A N 1
ATOM 721 C CA . VAL A 1 88 ? -15.769 5.835 -4.616 1.00 35.59 88 VAL A CA 1
ATOM 722 C C . VAL A 1 88 ? -15.686 4.499 -5.330 1.00 35.59 88 VAL A C 1
ATOM 724 O O . VAL A 1 88 ? -14.639 3.971 -5.677 1.00 35.59 88 VAL A O 1
ATOM 727 N N . SER A 1 89 ? -16.872 3.930 -5.534 1.00 32.00 89 SER A N 1
ATOM 728 C CA . SER A 1 89 ? -17.122 3.087 -6.693 1.00 32.00 89 SER A CA 1
ATOM 729 C C . SER A 1 89 ? -16.960 3.992 -7.919 1.00 32.00 89 SER A C 1
ATOM 731 O O . SER A 1 89 ? -17.938 4.510 -8.455 1.00 32.00 89 SER A O 1
ATOM 733 N N . VAL A 1 90 ? -15.717 4.292 -8.310 1.00 36.12 90 VAL A N 1
ATOM 734 C CA . VAL A 1 90 ? -15.463 4.908 -9.611 1.00 36.12 90 VAL A CA 1
ATOM 735 C C . VAL A 1 90 ? -15.680 3.789 -10.613 1.00 36.12 90 VAL A C 1
ATOM 737 O O . VAL A 1 90 ? -14.815 2.948 -10.847 1.00 36.12 90 VAL A O 1
ATOM 740 N N . LYS A 1 91 ? -16.909 3.740 -11.135 1.00 32.81 91 LYS A N 1
ATOM 741 C CA . LYS A 1 91 ? -17.224 3.100 -12.407 1.00 32.81 91 LYS A CA 1
ATOM 742 C C . LYS A 1 91 ? -16.132 3.499 -13.397 1.00 32.81 91 LYS A C 1
ATOM 744 O O . LYS A 1 91 ? -16.055 4.662 -13.779 1.00 32.81 91 LYS A O 1
ATOM 749 N N . TYR A 1 92 ? -15.306 2.540 -1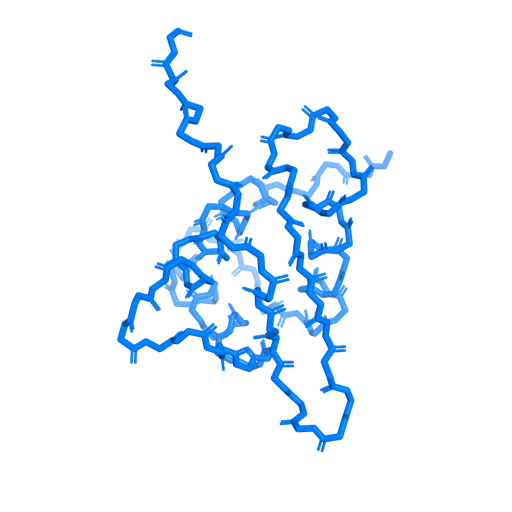3.793 1.00 28.95 92 TYR A N 1
ATOM 750 C CA . TYR A 1 92 ? -14.561 2.643 -15.036 1.00 28.95 92 TYR A CA 1
ATOM 751 C C . TYR A 1 92 ? -15.610 2.712 -16.150 1.00 28.95 92 TYR A C 1
ATOM 753 O O . TYR A 1 92 ? -16.346 1.743 -16.352 1.00 28.95 92 TYR A O 1
ATOM 761 N N . HIS A 1 93 ? -15.734 3.873 -16.787 1.00 35.84 93 HIS A N 1
ATOM 762 C CA . HIS A 1 93 ? -16.509 4.064 -18.004 1.00 35.84 93 HIS A CA 1
ATOM 763 C C . HIS A 1 93 ? -15.614 4.666 -19.076 1.00 35.84 93 HIS A C 1
ATOM 765 O O . HIS A 1 93 ? -14.750 5.494 -18.705 1.00 35.84 93 HIS A O 1
#